Protein AF-A0A5Q4VHI5-F1 (afdb_monomer)

Organism: NCBI:txid2586642

Solvent-accessible surface area (backbone atoms only — not comparable to full-atom values): 6749 Å² total; per-residue (Å²): 136,86,83,85,81,90,78,85,71,93,52,103,74,58,74,59,66,47,79,57,99,87,45,80,34,61,52,48,78,48,34,32,39,26,44,54,83,40,53,61,56,53,39,48,59,43,53,71,41,84,77,37,33,50,70,44,75,79,32,72,90,78,13,32,34,37,37,40,26,29,59,94,27,57,69,61,53,51,51,54,59,60,71,55,43,81,82,30,54,70,40,80,51,55,72,69,60,45,46,74,72,70,48,86,84,69,84,60,88,128

Structure (mmCIF, N/CA/C/O backbone):
data_AF-A0A5Q4VHI5-F1
#
_entry.id   AF-A0A5Q4VHI5-F1
#
loop_
_atom_site.group_PDB
_atom_site.id
_atom_site.type_symbol
_atom_site.label_atom_id
_atom_site.label_alt_id
_atom_site.label_comp_id
_atom_site.label_asym_id
_atom_site.label_entity_id
_atom_site.label_seq_id
_atom_site.pdbx_PDB_ins_code
_atom_site.Cartn_x
_atom_site.Cartn_y
_atom_site.Cartn_z
_atom_site.occupancy
_atom_site.B_iso_or_equiv
_atom_site.auth_seq_id
_atom_site.auth_comp_id
_atom_site.auth_asym_id
_atom_site.auth_atom_id
_atom_site.pdbx_PDB_model_num
ATOM 1 N N . MET A 1 1 ? -29.633 -1.175 13.007 1.00 30.28 1 MET A N 1
ATOM 2 C CA . MET A 1 1 ? -29.311 -0.242 11.907 1.00 30.28 1 MET A CA 1
ATOM 3 C C . MET A 1 1 ? -28.371 0.810 12.470 1.00 30.28 1 MET A C 1
ATOM 5 O O . MET A 1 1 ? -28.841 1.767 13.068 1.00 30.28 1 MET A O 1
ATOM 9 N N . SER A 1 2 ? -27.058 0.579 12.415 1.00 29.91 2 SER A N 1
ATOM 10 C CA . SER A 1 2 ? -26.079 1.594 12.813 1.00 29.91 2 SER A CA 1
ATOM 11 C C . SER A 1 2 ? -25.944 2.601 11.676 1.00 29.91 2 SER A C 1
ATOM 13 O O . SER A 1 2 ? -25.658 2.255 10.532 1.00 29.91 2 SER A O 1
ATOM 15 N N . PHE A 1 3 ? -26.263 3.846 12.001 1.00 33.44 3 PHE A N 1
ATOM 16 C CA . PHE A 1 3 ? -26.187 4.995 11.118 1.00 33.44 3 PHE A CA 1
ATOM 17 C C . PHE A 1 3 ? -24.738 5.495 11.113 1.00 33.44 3 PHE A C 1
ATOM 19 O O . PHE A 1 3 ? -24.200 5.830 12.166 1.00 33.44 3 PHE A O 1
ATOM 26 N N . TRP A 1 4 ? -24.096 5.500 9.946 1.00 37.84 4 TRP A N 1
ATOM 27 C CA . TRP A 1 4 ? -22.737 6.011 9.769 1.00 37.84 4 TRP A CA 1
ATOM 28 C C . TRP A 1 4 ? -22.816 7.478 9.353 1.00 37.84 4 TRP A C 1
ATOM 30 O O . TRP A 1 4 ? -23.370 7.787 8.299 1.00 37.84 4 TRP A O 1
ATOM 40 N N . GLN A 1 5 ? -22.276 8.385 10.168 1.00 34.12 5 GLN A N 1
ATOM 41 C CA . GLN A 1 5 ? -22.247 9.811 9.852 1.00 34.12 5 GLN A CA 1
ATOM 42 C C . GLN A 1 5 ? -20.797 10.303 9.786 1.00 34.12 5 GLN A C 1
ATOM 44 O O . GLN A 1 5 ? -20.075 10.304 10.780 1.00 34.12 5 GLN A O 1
ATOM 49 N N . ILE A 1 6 ? -20.367 10.678 8.579 1.00 42.88 6 ILE A N 1
ATOM 50 C CA . ILE A 1 6 ? -19.021 11.177 8.279 1.00 42.88 6 ILE A CA 1
ATOM 51 C C . ILE A 1 6 ? -19.006 12.687 8.540 1.00 42.88 6 ILE A C 1
ATOM 53 O O . ILE A 1 6 ? -19.744 13.431 7.895 1.00 42.88 6 ILE A O 1
ATOM 57 N N . TYR A 1 7 ? -18.148 13.156 9.448 1.00 45.28 7 TYR A N 1
ATOM 58 C CA . TYR A 1 7 ? -17.934 14.586 9.681 1.00 45.28 7 TYR A CA 1
ATOM 59 C C . TYR A 1 7 ? -16.494 14.973 9.335 1.00 45.28 7 TYR A C 1
ATOM 61 O O . TYR A 1 7 ? -15.548 14.597 10.023 1.00 45.28 7 TYR A O 1
ATOM 69 N N . GLY A 1 8 ? -16.316 15.748 8.263 1.00 38.19 8 GLY A N 1
ATOM 70 C CA . GLY A 1 8 ? -15.019 16.308 7.887 1.00 38.19 8 GLY A CA 1
ATOM 71 C C . GLY A 1 8 ? -14.772 17.639 8.592 1.00 38.19 8 GLY A C 1
ATOM 72 O O . GLY A 1 8 ? -15.304 18.659 8.160 1.00 38.19 8 GLY A O 1
ATOM 73 N N . THR A 1 9 ? -13.951 17.662 9.644 1.00 39.56 9 THR A N 1
ATOM 74 C CA . THR A 1 9 ? -13.580 18.922 10.313 1.00 39.56 9 THR A CA 1
ATOM 75 C C . THR A 1 9 ? -12.460 19.618 9.531 1.00 39.56 9 THR A C 1
ATOM 77 O O . THR A 1 9 ? -11.489 18.999 9.092 1.00 39.56 9 THR A O 1
ATOM 80 N N . GLY A 1 10 ? -12.638 20.909 9.254 1.00 44.16 10 GLY A N 1
ATOM 81 C CA . GLY A 1 10 ? -11.702 21.710 8.476 1.00 44.16 10 GLY A CA 1
ATOM 82 C C . GLY A 1 10 ? -10.435 22.033 9.261 1.00 44.16 10 GLY A C 1
ATOM 83 O O . GLY A 1 10 ? -10.425 22.947 10.073 1.00 44.16 10 GLY A O 1
ATOM 84 N N . SER A 1 11 ? -9.345 21.332 8.968 1.00 36.22 11 SER A N 1
ATOM 85 C CA . SER A 1 11 ? -7.982 21.812 9.199 1.00 36.22 11 SER A CA 1
ATOM 86 C C . SER A 1 11 ? -7.061 21.191 8.148 1.00 36.22 11 SER A C 1
ATOM 88 O O . SER A 1 11 ? -7.371 20.132 7.603 1.00 36.22 11 SER A O 1
ATOM 90 N N . LYS A 1 12 ? -5.974 21.878 7.789 1.00 37.66 12 LYS A N 1
ATOM 91 C CA . LYS A 1 12 ? -5.184 21.685 6.551 1.00 37.66 12 LYS A CA 1
ATOM 92 C C . LYS A 1 12 ? -4.473 20.321 6.394 1.00 37.66 12 LYS A C 1
ATOM 94 O O . LYS A 1 12 ? -3.800 20.104 5.395 1.00 37.66 12 LYS A O 1
ATOM 99 N N . HIS A 1 13 ? -4.692 19.390 7.318 1.00 37.91 13 HIS A N 1
ATOM 100 C CA . HIS A 1 13 ? -4.279 17.988 7.269 1.00 37.91 13 HIS A CA 1
ATOM 101 C C . HIS A 1 13 ? -5.476 17.136 7.709 1.00 37.91 13 HIS A C 1
ATOM 103 O O . HIS A 1 13 ? -5.674 16.907 8.901 1.00 37.91 13 HIS A O 1
ATOM 109 N N . ARG A 1 14 ? -6.362 16.762 6.780 1.00 41.72 14 ARG A N 1
ATOM 110 C CA . ARG A 1 14 ? -7.634 16.123 7.144 1.00 41.72 14 ARG A CA 1
ATOM 111 C C . ARG A 1 14 ? -7.482 14.600 7.157 1.00 41.72 14 ARG A C 1
ATOM 113 O O . ARG A 1 14 ? -7.491 13.955 6.116 1.00 41.72 14 ARG A O 1
ATOM 120 N N . PHE A 1 15 ? -7.291 14.061 8.357 1.00 47.56 15 PHE A N 1
ATOM 121 C CA . PHE A 1 15 ? -7.321 12.633 8.673 1.00 47.56 15 PHE A CA 1
ATOM 122 C C . PHE A 1 15 ? -8.728 12.057 8.453 1.00 47.56 15 PHE A C 1
ATOM 124 O O . PHE A 1 15 ? -9.721 12.740 8.714 1.00 47.56 15 PHE A O 1
ATOM 131 N N . PHE A 1 16 ? -8.822 10.793 8.031 1.00 47.66 16 PHE A N 1
ATOM 132 C CA . PHE A 1 16 ? -10.084 10.052 8.081 1.00 47.66 16 PHE A CA 1
ATOM 133 C C . PHE A 1 16 ? -10.259 9.536 9.516 1.00 47.66 16 PHE A C 1
ATOM 135 O O . PHE A 1 16 ? -9.545 8.630 9.945 1.00 47.66 16 PHE A O 1
ATOM 142 N N . LYS A 1 17 ? -11.140 10.193 10.280 1.00 47.91 17 LYS A N 1
ATOM 143 C CA . LYS A 1 17 ? -11.469 9.835 11.666 1.00 47.91 17 LYS A CA 1
ATOM 144 C C . LYS A 1 17 ? -12.798 9.096 11.689 1.00 47.91 17 LYS A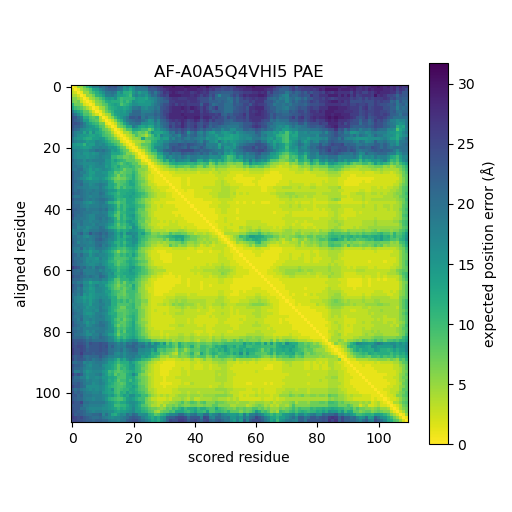 C 1
ATOM 146 O O . LYS A 1 17 ? -13.827 9.682 11.353 1.00 47.91 17 LYS A O 1
ATOM 151 N N . VAL A 1 18 ? -12.770 7.826 12.079 1.00 51.91 18 VAL A N 1
ATOM 152 C CA . VAL A 1 18 ? -13.981 7.034 12.329 1.00 51.91 18 VAL A CA 1
ATOM 153 C C . VAL A 1 18 ? -14.283 7.109 13.825 1.00 51.91 18 VAL A C 1
ATOM 155 O O . VAL A 1 18 ? -13.388 6.920 14.640 1.00 51.91 18 VAL A O 1
ATOM 158 N N . PHE A 1 19 ? -15.524 7.424 14.198 1.00 42.06 19 PHE A N 1
ATOM 159 C CA . PHE A 1 19 ? -15.959 7.427 15.597 1.00 42.06 19 PHE A CA 1
ATOM 160 C C . PHE A 1 19 ? -16.749 6.152 15.891 1.00 42.06 19 PHE A C 1
ATOM 162 O O . PHE A 1 19 ? -17.825 5.955 15.328 1.00 42.06 19 PHE A O 1
ATOM 169 N N . ILE A 1 20 ? -16.246 5.313 16.798 1.00 51.03 20 ILE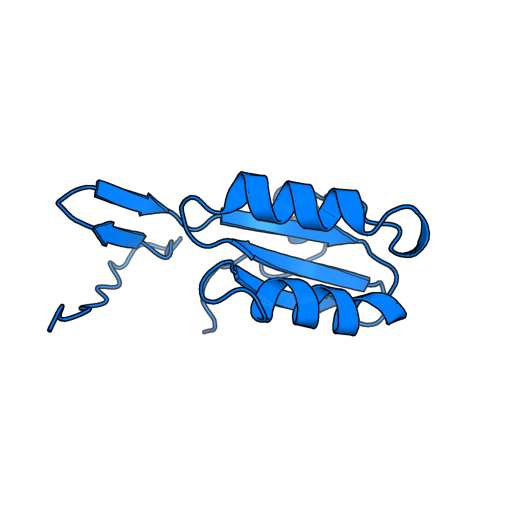 A N 1
ATOM 170 C CA . ILE A 1 20 ? -16.985 4.168 17.348 1.00 51.03 20 ILE A CA 1
ATOM 171 C C . ILE A 1 20 ? -16.995 4.321 18.869 1.00 51.03 20 ILE A C 1
ATOM 173 O O . ILE A 1 20 ? -15.944 4.434 19.485 1.00 51.03 20 ILE A O 1
ATOM 177 N N . GLN A 1 21 ? -18.186 4.381 19.475 1.00 45.22 21 GLN A N 1
ATOM 178 C CA . GLN A 1 21 ? -18.377 4.401 20.939 1.00 45.22 21 GLN A CA 1
ATOM 179 C C . GLN A 1 21 ? -17.570 5.470 21.719 1.00 45.22 21 GLN A C 1
ATOM 181 O O . GLN A 1 21 ? -17.332 5.313 22.910 1.00 45.22 21 GLN A O 1
ATOM 186 N N . GLY A 1 22 ? -17.201 6.585 21.079 1.00 53.41 22 GLY A N 1
ATOM 187 C CA . GLY A 1 22 ? -16.455 7.684 21.710 1.00 53.41 22 GLY A CA 1
ATOM 188 C C . GLY A 1 22 ? -14.945 7.674 21.456 1.00 53.41 22 GLY A C 1
ATOM 189 O O . GLY A 1 22 ? -14.279 8.631 21.842 1.00 53.41 22 GLY A O 1
ATOM 190 N N . GLU A 1 23 ? -14.414 6.668 20.754 1.00 48.06 23 GLU A N 1
ATOM 191 C CA . GLU A 1 23 ? -13.006 6.624 20.353 1.00 48.06 23 GLU A CA 1
ATOM 192 C C . GLU A 1 23 ? -12.806 7.153 18.931 1.00 48.06 23 GLU A C 1
ATOM 194 O O . GLU A 1 23 ? -13.566 6.846 18.008 1.00 48.06 23 GLU A O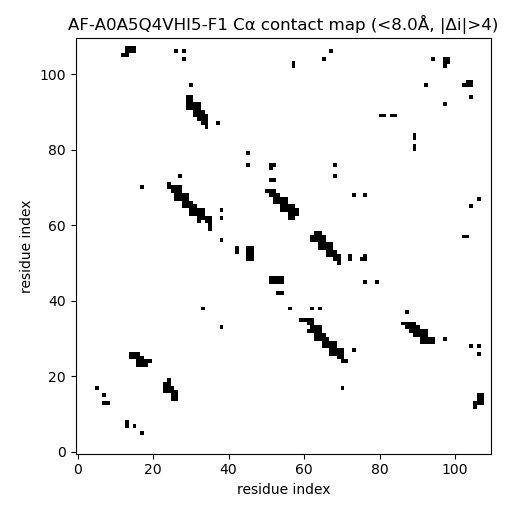 1
ATOM 199 N N . VAL A 1 24 ? -11.773 7.984 18.772 1.00 55.81 24 VAL A N 1
ATOM 200 C CA . VAL A 1 24 ? -11.307 8.480 17.478 1.00 55.81 24 VAL A CA 1
ATOM 201 C C . VAL A 1 24 ? -10.355 7.450 16.899 1.00 55.81 24 VAL A C 1
ATOM 203 O O . VAL A 1 24 ? -9.245 7.277 17.391 1.00 55.81 24 VAL A O 1
ATOM 206 N N . LEU A 1 25 ? -10.782 6.806 15.826 1.00 62.84 25 LEU A N 1
ATOM 207 C CA . LEU A 1 25 ? -9.986 5.837 15.103 1.00 62.84 25 LEU A CA 1
ATOM 208 C C . LEU A 1 25 ? -9.327 6.519 13.897 1.00 62.84 25 LEU A C 1
ATOM 210 O O . LEU A 1 25 ? -10.019 7.038 13.014 1.00 62.84 25 LEU A O 1
ATOM 214 N N . GLU A 1 26 ? -7.994 6.573 13.888 1.00 67.75 26 GLU A N 1
ATOM 215 C CA . GLU A 1 26 ? -7.202 7.244 12.851 1.00 67.75 26 GLU A CA 1
ATOM 216 C C . GLU A 1 26 ? -6.766 6.255 11.761 1.00 67.75 26 GLU A C 1
ATOM 218 O O . GLU A 1 26 ? -6.315 5.149 12.040 1.00 67.75 26 GLU A O 1
ATOM 223 N N . THR A 1 27 ? -6.949 6.649 10.499 1.00 79.44 27 THR A N 1
ATOM 224 C CA . THR A 1 27 ? -6.454 5.904 9.331 1.00 79.44 27 THR A CA 1
ATOM 225 C C . THR A 1 27 ? -4.967 6.172 9.142 1.00 79.44 27 THR A C 1
ATOM 227 O O . THR A 1 27 ? -4.546 7.333 9.118 1.00 79.44 27 THR A O 1
ATOM 230 N N . GLU A 1 28 ? -4.193 5.116 8.920 1.00 86.19 28 GLU A N 1
ATOM 231 C CA . GLU A 1 28 ? -2.764 5.214 8.629 1.00 86.19 28 GLU A CA 1
ATOM 232 C C . GLU A 1 28 ? -2.488 5.122 7.123 1.00 86.19 28 GLU A C 1
ATOM 234 O O . GLU A 1 28 ? -3.278 4.564 6.360 1.00 86.19 28 GLU A O 1
ATOM 239 N N . ALA A 1 29 ? -1.373 5.705 6.674 1.00 90.38 29 ALA A N 1
ATOM 240 C CA . ALA A 1 29 ? -0.903 5.554 5.298 1.00 90.38 29 ALA A CA 1
ATOM 241 C C . ALA A 1 29 ? 0.462 4.879 5.301 1.00 90.38 29 ALA A C 1
ATOM 243 O O . ALA A 1 29 ? 1.420 5.448 5.827 1.00 90.38 29 ALA A O 1
ATOM 244 N N . LEU A 1 30 ? 0.543 3.719 4.660 1.00 92.06 30 LEU A N 1
ATOM 245 C CA . LEU A 1 30 ? 1.798 3.034 4.389 1.00 92.06 30 LEU A CA 1
ATOM 246 C C . LEU A 1 30 ? 2.207 3.256 2.937 1.00 92.06 30 LEU A C 1
ATOM 248 O O . LEU A 1 30 ? 1.354 3.392 2.057 1.00 92.06 30 LEU A O 1
ATOM 252 N N . PHE A 1 31 ? 3.511 3.282 2.682 1.00 94.25 31 PHE A N 1
ATOM 253 C CA . PHE A 1 31 ? 4.070 3.487 1.351 1.00 94.25 31 PHE A CA 1
ATOM 254 C C . PHE A 1 31 ? 5.053 2.376 1.034 1.00 94.25 31 PHE A C 1
ATOM 256 O O . PHE A 1 31 ? 5.896 2.045 1.867 1.00 94.25 31 PHE A O 1
ATOM 263 N N . PHE A 1 32 ? 4.964 1.835 -0.177 1.00 93.94 32 PHE A N 1
ATOM 264 C CA . PHE A 1 32 ? 5.830 0.750 -0.612 1.00 93.94 32 PHE A CA 1
ATOM 265 C C . PHE A 1 32 ? 6.307 0.966 -2.043 1.00 93.94 32 PHE A C 1
ATOM 267 O O . PHE A 1 32 ? 5.516 1.325 -2.921 1.00 93.94 32 PHE A O 1
ATOM 274 N N . TRP A 1 33 ? 7.584 0.677 -2.283 1.00 94.56 33 TRP A N 1
ATOM 275 C CA . TRP A 1 33 ? 8.021 0.220 -3.597 1.00 94.56 33 TRP A CA 1
ATOM 276 C C . TRP A 1 33 ? 7.669 -1.252 -3.754 1.00 94.56 33 TRP A C 1
ATOM 278 O O . TRP A 1 33 ? 7.814 -2.024 -2.809 1.00 94.56 33 TRP A O 1
ATOM 288 N N . MET A 1 34 ? 7.240 -1.639 -4.949 1.00 92.81 34 MET A N 1
ATOM 289 C CA . MET A 1 34 ? 7.035 -3.034 -5.314 1.00 92.81 34 MET A CA 1
ATOM 290 C C . MET A 1 34 ? 7.214 -3.253 -6.808 1.00 92.81 34 MET A C 1
ATOM 292 O O . MET A 1 34 ? 7.194 -2.312 -7.605 1.00 92.81 34 MET A O 1
ATOM 296 N N . ASN A 1 35 ? 7.333 -4.513 -7.211 1.00 92.75 35 ASN A N 1
ATOM 297 C CA . ASN A 1 35 ? 7.263 -4.848 -8.623 1.00 92.75 35 ASN A CA 1
ATOM 298 C C . ASN A 1 35 ? 5.887 -4.450 -9.192 1.00 92.75 35 ASN A C 1
ATOM 300 O O . ASN A 1 35 ? 4.836 -4.832 -8.676 1.00 92.75 35 ASN A O 1
ATOM 304 N N . ARG A 1 36 ? 5.880 -3.687 -10.291 1.00 91.75 36 ARG A N 1
ATOM 305 C CA . ARG A 1 36 ? 4.652 -3.180 -10.920 1.00 91.75 36 ARG A CA 1
ATOM 306 C C . ARG A 1 36 ? 3.676 -4.277 -11.364 1.00 91.75 36 ARG A C 1
ATOM 308 O O . ARG A 1 36 ? 2.481 -3.995 -11.461 1.00 91.75 36 ARG A O 1
ATOM 315 N N . SER A 1 37 ? 4.159 -5.496 -11.646 1.00 91.38 37 SER A N 1
ATOM 316 C CA . SER A 1 37 ? 3.295 -6.648 -11.958 1.00 91.38 37 SER A CA 1
ATOM 317 C C . SER A 1 37 ? 2.441 -7.068 -10.763 1.00 91.38 37 SER A C 1
ATOM 319 O O . SER A 1 37 ? 1.304 -7.496 -10.947 1.00 91.38 37 SER A O 1
ATOM 321 N N . GLU A 1 38 ? 2.947 -6.853 -9.550 1.00 91.75 38 GLU A N 1
ATOM 322 C CA . GLU A 1 38 ? 2.328 -7.302 -8.304 1.00 91.75 38 GLU A CA 1
ATOM 323 C C . GLU A 1 38 ? 1.314 -6.302 -7.749 1.00 91.75 38 GLU A C 1
ATOM 325 O O . GLU A 1 38 ? 0.473 -6.680 -6.943 1.00 91.75 38 GLU A O 1
ATOM 330 N N . ILE A 1 39 ? 1.304 -5.049 -8.223 1.00 92.62 39 ILE A N 1
ATOM 331 C CA . ILE A 1 39 ? 0.360 -4.010 -7.761 1.00 92.62 39 ILE A CA 1
ATOM 332 C C . ILE A 1 39 ? -1.093 -4.486 -7.852 1.00 92.62 39 ILE A C 1
ATOM 334 O O . ILE A 1 39 ? -1.899 -4.214 -6.963 1.00 92.62 39 ILE A O 1
ATOM 338 N N . GLY A 1 40 ? -1.449 -5.166 -8.947 1.00 91.25 40 GLY A N 1
ATOM 339 C CA . GLY A 1 40 ? -2.805 -5.676 -9.148 1.00 91.25 40 GLY A CA 1
ATOM 340 C C . GLY A 1 40 ? -3.170 -6.758 -8.136 1.00 91.25 40 GLY A C 1
ATOM 341 O O . GLY A 1 40 ? -4.244 -6.693 -7.543 1.00 91.25 40 GLY A O 1
ATOM 342 N N . PHE A 1 41 ? -2.260 -7.709 -7.917 1.00 90.06 41 PHE A N 1
ATOM 343 C CA . PHE A 1 41 ? -2.442 -8.798 -6.964 1.00 90.06 41 PHE A CA 1
ATOM 344 C C . PHE A 1 41 ? -2.465 -8.292 -5.517 1.00 90.06 41 PHE A C 1
ATOM 346 O O . PHE A 1 41 ? -3.365 -8.643 -4.763 1.00 90.06 41 PHE A O 1
ATOM 353 N N . PHE A 1 42 ? -1.556 -7.387 -5.154 1.00 90.56 42 PHE A N 1
ATOM 354 C CA . PHE A 1 42 ? -1.511 -6.766 -3.833 1.00 90.56 42 PHE A CA 1
ATOM 355 C C . PHE A 1 42 ? -2.776 -5.973 -3.511 1.00 90.56 42 PHE A C 1
ATOM 357 O O . PHE A 1 42 ? -3.356 -6.138 -2.440 1.00 90.56 42 PHE A O 1
ATOM 364 N N . ARG A 1 43 ? -3.244 -5.148 -4.459 1.00 91.88 43 ARG A N 1
ATOM 365 C CA . ARG A 1 43 ? -4.518 -4.436 -4.318 1.00 91.88 43 ARG A CA 1
ATOM 366 C C . ARG A 1 43 ? -5.672 -5.414 -4.134 1.00 91.88 43 ARG A C 1
ATOM 368 O O . ARG A 1 43 ? -6.473 -5.219 -3.232 1.00 91.88 43 ARG A O 1
ATOM 375 N N . PHE A 1 44 ? -5.733 -6.459 -4.961 1.00 89.88 44 PHE A N 1
ATOM 376 C CA . PHE A 1 44 ? -6.769 -7.481 -4.855 1.00 89.88 44 PHE A CA 1
ATOM 377 C C . PHE A 1 44 ? -6.766 -8.156 -3.480 1.00 89.88 44 PHE A C 1
ATOM 379 O O . PHE A 1 44 ? -7.824 -8.270 -2.878 1.00 89.88 44 PHE A O 1
ATOM 386 N N . LEU A 1 45 ? -5.598 -8.551 -2.965 1.00 88.38 45 LEU A N 1
ATOM 387 C CA . LEU A 1 45 ? -5.486 -9.156 -1.640 1.00 88.38 45 LEU A CA 1
ATOM 388 C C . LEU A 1 45 ? -5.998 -8.217 -0.551 1.00 88.38 45 LEU A C 1
ATOM 390 O O . LEU A 1 45 ? -6.856 -8.620 0.220 1.00 88.38 45 LEU A O 1
ATOM 394 N N . LEU A 1 46 ? -5.514 -6.974 -0.502 1.00 88.00 46 LEU A N 1
ATOM 395 C CA . LEU A 1 46 ? -5.897 -6.030 0.550 1.00 88.00 46 LEU A CA 1
ATOM 396 C C . LEU A 1 46 ? -7.373 -5.618 0.479 1.00 88.00 46 LEU A C 1
ATOM 398 O O . LEU A 1 46 ? -8.021 -5.514 1.515 1.00 88.00 46 LEU A O 1
ATOM 402 N N . GLU A 1 47 ? -7.913 -5.408 -0.723 1.00 85.69 47 GLU A N 1
ATOM 403 C CA . GLU A 1 47 ? -9.304 -4.975 -0.917 1.00 85.69 47 GLU A CA 1
ATOM 404 C C . GLU A 1 47 ? -10.310 -6.134 -0.835 1.00 85.69 47 GLU A C 1
ATOM 406 O O . GLU A 1 47 ? -11.494 -5.893 -0.613 1.00 85.69 47 GLU A O 1
ATOM 411 N N . ALA A 1 48 ? -9.865 -7.391 -0.970 1.00 84.50 48 ALA A N 1
ATOM 412 C CA . ALA A 1 48 ? -10.713 -8.565 -0.752 1.00 84.50 48 ALA A CA 1
ATOM 413 C C . ALA A 1 48 ? -11.081 -8.763 0.728 1.00 84.50 48 ALA A C 1
ATOM 415 O O . ALA A 1 48 ? -12.107 -9.378 1.027 1.00 84.50 48 ALA A O 1
ATOM 416 N N . TYR A 1 49 ? -10.275 -8.238 1.655 1.00 80.38 49 TYR A N 1
ATOM 417 C CA . TYR A 1 49 ? -10.650 -8.163 3.061 1.00 80.38 49 TYR A CA 1
ATOM 418 C C . TYR A 1 49 ? -11.460 -6.888 3.295 1.00 80.38 49 TYR A C 1
ATOM 420 O O . TYR A 1 49 ? -10.911 -5.787 3.385 1.00 80.38 49 TYR A O 1
ATOM 428 N N . GLU A 1 50 ? -12.779 -7.064 3.398 1.00 73.69 50 GLU A N 1
ATOM 429 C CA . GLU A 1 50 ? -13.744 -6.009 3.719 1.00 73.69 50 GLU A CA 1
ATOM 430 C C . GLU A 1 50 ? -13.223 -5.108 4.846 1.00 73.69 50 GLU A C 1
ATOM 432 O O . GLU A 1 50 ? -13.033 -5.538 5.985 1.00 73.69 50 GLU A O 1
ATOM 437 N N . GLY A 1 51 ? -12.981 -3.843 4.505 1.00 74.06 51 GLY A N 1
ATOM 438 C CA . GLY A 1 51 ? -12.591 -2.822 5.465 1.00 74.06 51 GLY A CA 1
ATOM 439 C C . GLY A 1 51 ? -11.143 -2.873 5.955 1.00 74.06 51 GLY A C 1
ATOM 440 O O . GLY A 1 51 ? -10.870 -2.171 6.917 1.00 74.06 51 GLY A O 1
ATOM 441 N N . MET A 1 52 ? -10.213 -3.623 5.342 1.00 83.50 52 MET A N 1
ATOM 442 C CA . MET A 1 52 ? -8.795 -3.603 5.761 1.00 83.50 52 MET A CA 1
ATOM 443 C C . MET A 1 52 ? -8.057 -2.344 5.281 1.00 83.50 52 MET A C 1
ATOM 445 O O . MET A 1 52 ? -7.268 -1.739 6.011 1.00 83.50 52 MET A O 1
ATOM 449 N N . GLY A 1 53 ? -8.311 -1.923 4.046 1.00 85.12 53 GLY A N 1
ATOM 450 C CA . GLY A 1 53 ? -7.667 -0.753 3.473 1.00 85.12 53 GLY A CA 1
ATOM 451 C C . GLY A 1 53 ? -7.917 -0.600 1.980 1.00 85.12 53 GLY A C 1
ATOM 452 O O . GLY A 1 53 ? -8.568 -1.429 1.356 1.00 85.12 53 GLY A O 1
ATOM 453 N N . ALA A 1 54 ? -7.395 0.482 1.408 1.00 88.50 54 ALA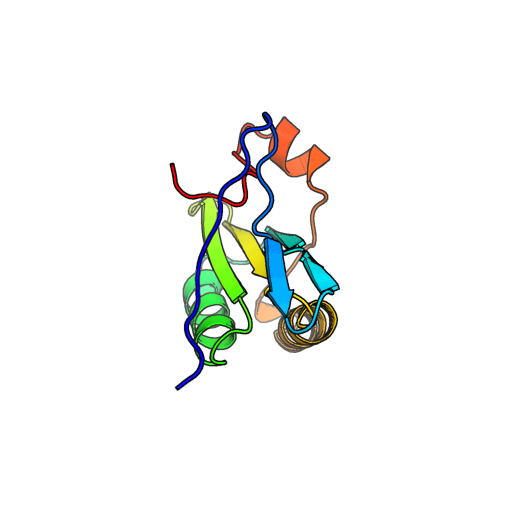 A N 1
ATOM 454 C CA . ALA A 1 54 ? -7.478 0.760 -0.024 1.00 88.50 54 ALA A CA 1
ATOM 455 C C . ALA A 1 54 ? -6.097 1.089 -0.588 1.00 88.50 54 ALA A C 1
ATOM 457 O O . ALA A 1 54 ? -5.342 1.856 0.022 1.00 88.50 54 ALA A O 1
ATOM 458 N N . VAL A 1 55 ? -5.784 0.574 -1.778 1.00 91.62 55 VAL A N 1
ATOM 459 C CA . VAL A 1 55 ? -4.480 0.793 -2.417 1.00 91.62 55 VAL A CA 1
ATOM 460 C C . VAL A 1 55 ? -4.594 1.860 -3.499 1.00 91.62 55 VAL A C 1
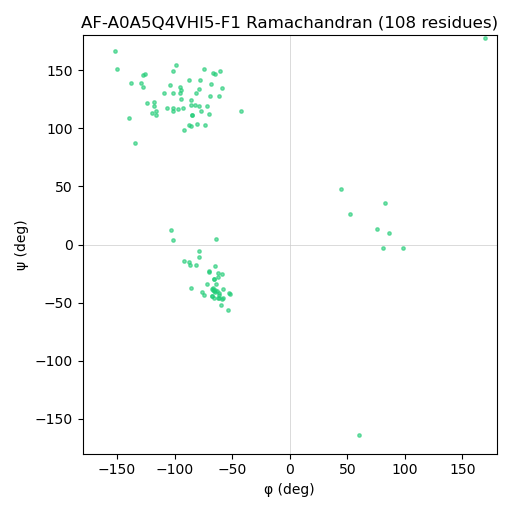ATOM 462 O O . VAL A 1 55 ? -5.454 1.817 -4.371 1.00 91.62 55 VAL A O 1
ATOM 465 N N . THR A 1 56 ? -3.699 2.843 -3.472 1.00 91.94 56 THR A N 1
ATOM 466 C CA . THR A 1 56 ? -3.550 3.856 -4.523 1.00 91.94 56 THR A CA 1
ATOM 467 C C . THR A 1 56 ? -2.171 3.743 -5.137 1.00 91.94 56 THR A C 1
ATOM 469 O O . THR A 1 56 ? -1.163 3.862 -4.448 1.00 91.94 56 THR A O 1
ATOM 472 N N . THR A 1 57 ? -2.111 3.529 -6.445 1.00 94.31 57 THR A N 1
ATOM 473 C CA . THR A 1 57 ? -0.848 3.573 -7.182 1.00 94.31 57 THR A CA 1
ATOM 474 C C . THR A 1 57 ? -0.444 5.030 -7.385 1.00 94.31 57 THR A C 1
ATOM 476 O O . THR A 1 57 ? -1.152 5.762 -8.073 1.00 94.31 57 THR A O 1
ATOM 479 N N . LEU A 1 58 ? 0.668 5.449 -6.777 1.00 93.75 58 LEU A N 1
ATOM 480 C CA . LEU A 1 58 ? 1.214 6.803 -6.925 1.00 93.75 58 LEU A CA 1
ATOM 481 C C . LEU A 1 58 ? 2.111 6.907 -8.167 1.00 93.75 58 LEU A C 1
ATOM 483 O O . LEU A 1 58 ? 2.063 7.907 -8.875 1.00 93.75 58 LEU A O 1
ATOM 487 N N . ASP A 1 59 ? 2.881 5.853 -8.459 1.00 94.19 59 ASP A N 1
ATOM 488 C CA . ASP A 1 59 ? 3.739 5.748 -9.643 1.00 94.19 59 ASP A CA 1
ATOM 489 C C . ASP A 1 59 ? 3.654 4.331 -10.215 1.00 94.19 59 ASP A C 1
ATOM 491 O O . ASP A 1 59 ? 4.162 3.370 -9.635 1.00 94.19 59 ASP A O 1
ATOM 495 N N . ARG A 1 60 ? 2.998 4.191 -11.368 1.00 91.62 60 ARG A N 1
ATOM 496 C CA . ARG A 1 60 ? 2.831 2.893 -12.031 1.00 91.62 60 ARG A CA 1
ATOM 497 C C . ARG A 1 60 ? 4.131 2.371 -12.645 1.00 91.62 60 ARG A C 1
ATOM 499 O O . ARG A 1 60 ? 4.326 1.158 -12.680 1.00 91.62 60 ARG A O 1
ATOM 506 N N . GLU A 1 61 ? 4.986 3.257 -13.146 1.00 91.50 61 GLU A N 1
ATOM 507 C CA . GLU A 1 61 ? 6.203 2.868 -13.864 1.00 91.50 61 GLU A CA 1
ATOM 508 C C . GLU A 1 61 ? 7.262 2.350 -12.900 1.00 91.50 61 GLU A C 1
ATOM 510 O O . GLU A 1 61 ? 7.892 1.322 -13.159 1.00 91.50 61 GLU A O 1
ATOM 515 N N . ARG A 1 62 ? 7.418 3.043 -11.770 1.00 91.75 62 ARG A N 1
ATOM 516 C CA . ARG A 1 62 ? 8.414 2.716 -10.744 1.00 91.75 62 ARG A CA 1
ATOM 517 C C . ARG A 1 62 ? 7.872 1.781 -9.663 1.00 91.75 62 ARG A C 1
ATOM 519 O O . ARG A 1 62 ? 8.655 1.210 -8.916 1.00 91.75 62 ARG A O 1
ATOM 526 N N . GLY A 1 63 ? 6.552 1.609 -9.597 1.00 94.00 63 GLY A N 1
ATOM 527 C CA . GLY A 1 63 ? 5.894 0.697 -8.666 1.00 94.00 63 GLY A CA 1
ATOM 528 C C . GLY A 1 63 ? 5.673 1.271 -7.267 1.00 94.00 63 GLY A C 1
ATOM 529 O O . GLY A 1 63 ? 5.781 0.540 -6.286 1.00 94.00 63 GLY A O 1
ATOM 530 N N . LEU A 1 64 ? 5.379 2.571 -7.163 1.00 95.44 64 LEU A N 1
ATOM 531 C CA . LEU A 1 64 ? 5.065 3.225 -5.891 1.00 95.44 64 LEU A CA 1
ATOM 532 C C . LEU A 1 64 ? 3.581 3.080 -5.574 1.00 95.44 64 LEU A C 1
ATOM 534 O O . LEU A 1 64 ? 2.724 3.528 -6.347 1.00 95.44 64 LEU A O 1
ATOM 538 N N . VAL A 1 65 ? 3.273 2.537 -4.402 1.00 94.50 65 VAL A N 1
ATOM 539 C CA . VAL A 1 65 ? 1.903 2.423 -3.902 1.00 94.50 65 VAL A CA 1
ATOM 540 C C . VAL A 1 65 ? 1.759 3.045 -2.518 1.00 94.50 65 VAL A C 1
ATOM 542 O O . VAL A 1 65 ? 2.668 2.995 -1.693 1.00 94.50 65 VAL A O 1
ATOM 545 N N . MET A 1 66 ? 0.586 3.618 -2.272 1.00 94.31 66 MET A N 1
ATOM 546 C CA . MET A 1 66 ? 0.109 4.035 -0.962 1.00 94.31 66 MET A CA 1
ATOM 547 C C . MET A 1 66 ? -1.018 3.100 -0.534 1.00 94.31 66 MET A C 1
ATOM 549 O O . MET A 1 66 ? -1.977 2.909 -1.283 1.00 94.31 66 MET A O 1
ATOM 553 N N . VAL A 1 67 ? -0.938 2.572 0.679 1.00 92.00 67 VAL A N 1
ATOM 554 C CA . VAL A 1 67 ? -2.010 1.806 1.313 1.00 92.00 67 VAL A CA 1
ATOM 555 C C . VAL A 1 67 ? -2.633 2.675 2.391 1.00 92.00 67 VAL A C 1
ATOM 557 O O . VAL A 1 67 ? -1.960 3.064 3.341 1.00 92.00 67 VAL A O 1
ATOM 560 N N . ARG A 1 68 ? -3.919 2.993 2.242 1.00 90.81 68 ARG A N 1
ATOM 561 C CA . ARG A 1 68 ? -4.718 3.592 3.314 1.00 90.81 68 ARG A CA 1
ATOM 562 C C . ARG A 1 68 ? -5.240 2.462 4.175 1.00 90.81 68 ARG A C 1
ATOM 564 O O . ARG A 1 68 ? -6.064 1.688 3.698 1.00 90.81 68 ARG A O 1
ATOM 571 N N . VAL A 1 69 ? -4.746 2.365 5.397 1.00 89.69 69 VAL A N 1
ATOM 572 C CA . VAL A 1 69 ? -5.071 1.278 6.312 1.00 89.69 69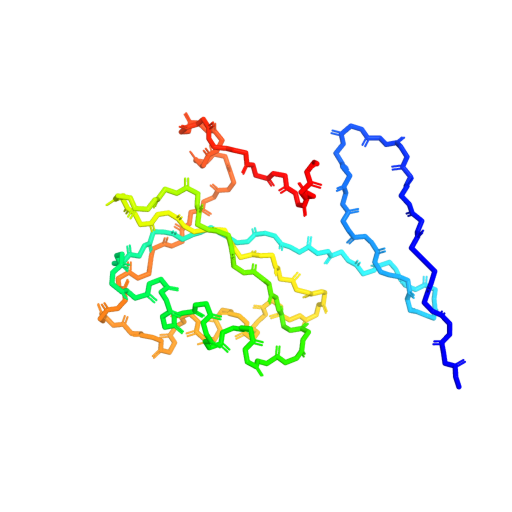 VAL A CA 1
ATOM 573 C C . VAL A 1 69 ? -6.219 1.707 7.200 1.00 89.69 69 VAL A C 1
ATOM 575 O O . VAL A 1 69 ? -6.153 2.754 7.851 1.00 89.69 69 VAL A O 1
ATOM 578 N N . ALA A 1 70 ? -7.280 0.907 7.215 1.00 86.75 70 ALA A N 1
ATOM 579 C CA . ALA A 1 70 ? -8.381 1.150 8.119 1.00 86.75 70 ALA A CA 1
ATOM 580 C C . ALA A 1 70 ? -7.897 1.085 9.576 1.00 86.75 70 ALA A C 1
ATOM 582 O O . ALA A 1 70 ? -6.955 0.349 9.894 1.00 86.75 70 ALA A O 1
ATOM 583 N N . PRO A 1 71 ? -8.521 1.847 10.481 1.00 84.38 71 PRO A N 1
ATOM 584 C CA . PRO A 1 71 ? -8.086 1.849 11.865 1.00 84.38 71 PRO A CA 1
ATOM 585 C C . PRO A 1 71 ? -8.152 0.455 12.499 1.00 84.38 71 PRO A C 1
ATOM 587 O O . PRO A 1 71 ? -9.145 -0.253 12.352 1.00 84.38 71 PRO A O 1
ATOM 590 N N . GLY A 1 72 ? -7.097 0.073 13.221 1.00 85.31 72 GLY A N 1
ATOM 591 C CA . GLY A 1 72 ? -6.977 -1.256 13.829 1.00 85.31 72 GLY A CA 1
ATOM 592 C C . GLY A 1 72 ? -6.501 -2.362 12.877 1.00 85.31 72 GLY A C 1
ATOM 593 O O . GLY A 1 72 ? -6.274 -3.479 13.331 1.00 85.31 72 GLY A O 1
ATOM 594 N N . CYS A 1 73 ? -6.291 -2.068 11.589 1.00 86.88 73 CYS A N 1
ATOM 595 C CA . CYS A 1 73 ? -5.838 -3.049 10.596 1.00 86.88 73 CYS A CA 1
ATOM 596 C C . CYS A 1 73 ? -4.340 -2.968 10.264 1.00 86.88 73 CYS A C 1
ATOM 598 O O . CYS A 1 73 ? -3.886 -3.710 9.398 1.00 86.88 73 CYS A O 1
ATOM 600 N N . LEU A 1 74 ? -3.565 -2.105 10.936 1.00 87.94 74 LEU A N 1
ATOM 601 C CA . LEU A 1 74 ? -2.144 -1.882 10.630 1.00 87.94 74 LEU A CA 1
ATOM 602 C C . LEU A 1 74 ? -1.331 -3.180 10.609 1.00 87.94 74 LEU A C 1
ATOM 604 O O . LEU A 1 74 ? -0.760 -3.521 9.577 1.00 87.94 74 LEU A O 1
ATOM 608 N N . ALA A 1 75 ? -1.356 -3.927 11.714 1.00 87.38 75 ALA A N 1
ATOM 609 C CA . ALA A 1 75 ? -0.609 -5.176 11.847 1.00 87.38 75 ALA A CA 1
ATOM 610 C C . ALA A 1 75 ? -0.998 -6.200 10.769 1.00 87.38 75 ALA A C 1
ATOM 612 O O . ALA A 1 75 ? -0.144 -6.866 10.198 1.00 87.38 75 ALA A O 1
ATOM 613 N N . LEU A 1 76 ? -2.286 -6.275 10.428 1.00 87.69 76 LEU A N 1
ATOM 614 C CA . LEU A 1 76 ? -2.775 -7.204 9.414 1.00 87.69 76 LEU A CA 1
ATOM 615 C C . LEU A 1 76 ? -2.272 -6.837 8.008 1.00 87.69 76 LEU A C 1
ATOM 617 O O . LEU A 1 76 ? -1.906 -7.716 7.231 1.00 87.69 76 LEU A O 1
ATOM 621 N N . VAL A 1 77 ? -2.203 -5.542 7.682 1.00 88.12 77 VAL A N 1
ATOM 622 C CA . VAL A 1 77 ? -1.614 -5.076 6.416 1.00 88.12 77 VAL A CA 1
ATOM 623 C C . VAL A 1 77 ? -0.114 -5.374 6.367 1.00 88.12 77 VAL A C 1
ATOM 625 O O . VAL A 1 77 ? 0.385 -5.793 5.322 1.00 88.12 77 VAL A O 1
ATOM 628 N N . GLU A 1 78 ? 0.602 -5.191 7.478 1.00 87.56 78 GLU A N 1
ATOM 629 C CA . GLU A 1 78 ? 2.026 -5.530 7.583 1.00 87.56 78 GLU A CA 1
ATOM 630 C C . GLU A 1 78 ? 2.269 -7.037 7.415 1.00 87.56 78 GLU A C 1
ATOM 632 O O . GLU A 1 78 ? 3.189 -7.430 6.699 1.00 87.56 78 GLU A O 1
ATOM 637 N N . GLU A 1 79 ? 1.412 -7.886 7.989 1.00 88.00 79 GLU A N 1
ATOM 638 C CA . GLU A 1 79 ? 1.457 -9.342 7.808 1.00 88.00 79 GLU A CA 1
ATOM 639 C C . GLU A 1 79 ? 1.227 -9.746 6.346 1.00 88.00 79 GLU A C 1
ATOM 641 O O . GLU A 1 79 ? 1.987 -10.549 5.801 1.00 88.00 79 GLU A O 1
ATOM 646 N N . VAL A 1 80 ? 0.225 -9.160 5.679 1.00 86.31 80 VAL A N 1
ATOM 647 C CA . VAL A 1 80 ? -0.029 -9.403 4.248 1.00 86.31 80 VAL A CA 1
ATOM 648 C C . VAL A 1 80 ? 1.167 -8.960 3.404 1.00 86.31 80 VAL A C 1
ATOM 650 O O . VAL A 1 80 ? 1.591 -9.693 2.509 1.00 86.31 80 VAL A O 1
ATOM 653 N N . ALA A 1 81 ? 1.740 -7.789 3.698 1.00 85.44 81 ALA A N 1
ATOM 654 C CA . ALA A 1 81 ? 2.926 -7.288 3.011 1.00 85.44 81 ALA A CA 1
ATOM 655 C C . ALA A 1 81 ? 4.136 -8.219 3.205 1.00 85.44 81 ALA A C 1
ATOM 657 O O . ALA A 1 81 ? 4.841 -8.518 2.243 1.00 85.44 81 ALA A O 1
ATOM 658 N N . ALA A 1 82 ? 4.352 -8.736 4.416 1.00 84.56 82 ALA A N 1
ATOM 659 C CA . ALA A 1 82 ? 5.423 -9.689 4.691 1.00 84.56 82 ALA A CA 1
ATOM 660 C C . ALA A 1 82 ? 5.208 -11.040 3.981 1.00 84.56 82 ALA A C 1
ATOM 662 O O . ALA A 1 82 ? 6.162 -11.636 3.479 1.00 84.56 82 ALA A O 1
ATOM 663 N N . ALA A 1 83 ? 3.961 -11.515 3.892 1.00 85.38 83 ALA A N 1
ATOM 664 C CA . ALA A 1 83 ? 3.617 -12.804 3.288 1.00 85.38 83 ALA A CA 1
ATOM 665 C C . ALA A 1 83 ? 3.793 -12.852 1.759 1.00 85.38 83 ALA A C 1
ATOM 667 O O . ALA A 1 83 ? 3.967 -13.934 1.198 1.00 85.38 83 ALA A O 1
ATOM 668 N N . LEU A 1 84 ? 3.776 -11.703 1.078 1.00 81.12 84 LEU A N 1
ATOM 669 C CA . LEU A 1 84 ? 4.022 -11.611 -0.368 1.00 81.12 84 LEU A CA 1
ATOM 670 C C . LEU A 1 84 ? 5.451 -12.008 -0.775 1.00 81.12 84 LEU A C 1
ATOM 672 O O . LEU A 1 84 ? 5.680 -12.350 -1.937 1.00 81.12 84 LEU A O 1
ATOM 676 N N . GLY A 1 85 ? 6.387 -12.021 0.178 1.00 72.81 85 GLY A N 1
ATOM 677 C CA . GLY A 1 85 ? 7.733 -12.559 0.001 1.00 72.81 85 GLY A CA 1
ATOM 678 C C . GLY A 1 85 ? 8.561 -11.874 -1.093 1.00 72.81 85 GLY A C 1
ATOM 679 O O . GLY A 1 85 ? 8.247 -10.783 -1.580 1.00 72.81 85 GLY A O 1
ATOM 680 N N . ASP A 1 86 ? 9.640 -12.546 -1.498 1.00 70.62 86 ASP A N 1
ATOM 681 C CA . ASP A 1 86 ? 10.669 -11.991 -2.389 1.00 70.62 86 ASP A CA 1
ATOM 682 C C . ASP A 1 86 ? 10.146 -11.618 -3.790 1.00 70.62 86 ASP A C 1
ATOM 684 O O . ASP A 1 86 ? 10.699 -10.733 -4.444 1.00 70.62 86 ASP A O 1
ATOM 688 N N . GLY A 1 87 ? 9.056 -12.243 -4.252 1.00 65.56 87 GLY A N 1
ATOM 689 C CA . GLY A 1 87 ? 8.461 -11.977 -5.568 1.00 65.56 87 GLY A CA 1
ATOM 690 C C . GLY A 1 87 ? 7.868 -10.570 -5.712 1.00 65.56 87 GLY A C 1
ATOM 691 O O . GLY A 1 87 ? 7.887 -10.002 -6.806 1.00 65.56 87 GLY A O 1
ATOM 692 N N . ALA A 1 88 ? 7.397 -9.978 -4.609 1.00 68.81 88 ALA A N 1
ATOM 693 C CA . ALA A 1 88 ? 6.815 -8.638 -4.608 1.00 68.81 88 ALA A CA 1
ATOM 694 C C . ALA A 1 88 ? 7.840 -7.513 -4.452 1.00 68.81 88 ALA A C 1
ATOM 696 O O . ALA A 1 88 ? 7.531 -6.369 -4.799 1.00 68.81 88 ALA A O 1
ATOM 697 N N . SER A 1 89 ? 9.056 -7.827 -3.982 1.00 81.31 89 SER A N 1
ATOM 698 C CA . SER A 1 89 ? 10.111 -6.849 -3.687 1.00 81.31 89 SER A CA 1
ATOM 699 C C . SER A 1 89 ? 9.562 -5.626 -2.936 1.00 81.31 89 SER A C 1
ATOM 701 O O . SER A 1 89 ? 9.804 -4.481 -3.324 1.00 81.31 89 SER A O 1
ATOM 703 N N . LEU A 1 90 ? 8.768 -5.884 -1.895 1.00 87.56 90 LEU A N 1
ATOM 704 C CA . LEU A 1 90 ? 8.128 -4.859 -1.078 1.00 87.56 90 LEU A CA 1
A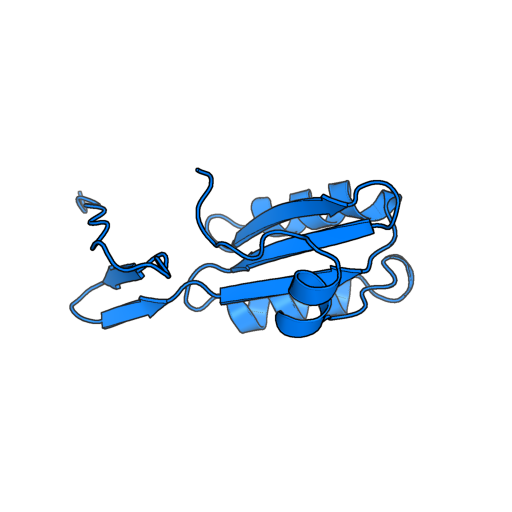TOM 705 C C . LEU A 1 90 ? 9.174 -4.134 -0.229 1.00 87.56 90 LEU A C 1
ATOM 707 O O . LEU A 1 90 ? 9.747 -4.715 0.689 1.00 87.56 90 LEU A O 1
ATOM 711 N N . VAL A 1 91 ? 9.406 -2.855 -0.522 1.00 91.12 91 VAL A N 1
ATOM 712 C CA . VAL A 1 91 ? 10.311 -2.002 0.259 1.00 91.12 91 VAL A CA 1
ATOM 713 C C . VAL A 1 91 ? 9.502 -0.869 0.887 1.00 91.12 91 VAL A C 1
ATOM 715 O O . VAL A 1 91 ? 8.967 -0.041 0.143 1.00 91.12 91 VAL A O 1
ATOM 718 N N . PRO A 1 92 ? 9.388 -0.813 2.227 1.0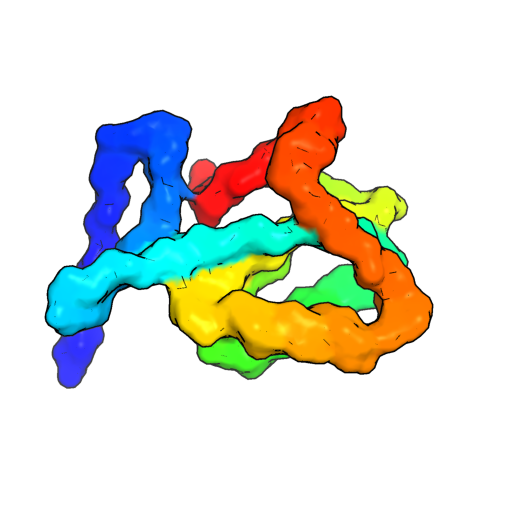0 92.00 92 PRO A N 1
ATOM 719 C CA . PRO A 1 92 ? 8.660 0.254 2.899 1.00 92.00 92 PRO A CA 1
ATOM 720 C C . PRO A 1 92 ? 9.364 1.602 2.720 1.00 92.00 92 PRO A C 1
ATOM 722 O O . PRO A 1 92 ? 10.592 1.679 2.669 1.00 92.00 92 PRO A O 1
ATOM 725 N N . LEU A 1 93 ? 8.573 2.670 2.659 1.00 93.81 93 LEU A N 1
ATOM 726 C CA . LEU A 1 93 ? 9.041 4.050 2.572 1.00 93.81 93 LEU A CA 1
ATOM 727 C C . LEU A 1 93 ? 8.394 4.905 3.652 1.00 93.81 93 LEU A C 1
ATOM 729 O O . LEU A 1 93 ? 7.212 4.761 3.975 1.00 93.81 93 LEU A O 1
ATOM 733 N N . SER A 1 94 ? 9.151 5.872 4.153 1.00 92.25 94 SER A N 1
ATOM 734 C CA . SER A 1 94 ? 8.595 6.916 5.000 1.00 92.25 94 SER A CA 1
ATOM 735 C C . SER A 1 94 ? 7.792 7.923 4.175 1.00 92.25 94 SER A C 1
ATOM 737 O O . SER A 1 94 ? 8.100 8.233 3.021 1.00 92.25 94 SER A O 1
ATOM 739 N N . ARG A 1 95 ? 6.789 8.528 4.815 1.00 90.62 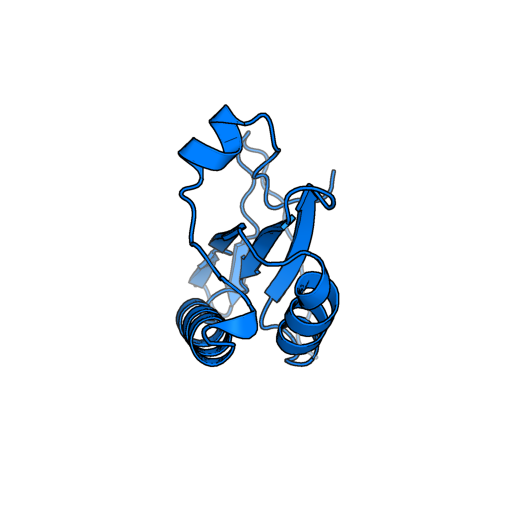95 ARG A N 1
ATOM 740 C CA . ARG A 1 95 ? 6.014 9.638 4.243 1.00 90.62 95 ARG A CA 1
ATOM 741 C C . ARG A 1 95 ? 6.915 10.765 3.719 1.00 90.62 95 ARG A C 1
ATOM 743 O O . ARG A 1 95 ? 6.681 11.275 2.628 1.00 90.62 95 ARG A O 1
ATOM 750 N N . ALA A 1 96 ? 7.962 11.117 4.466 1.00 90.81 96 ALA A N 1
ATOM 751 C CA . ALA A 1 96 ? 8.896 12.176 4.090 1.00 90.81 96 ALA A CA 1
ATOM 752 C C . ALA A 1 96 ? 9.680 11.856 2.805 1.00 90.81 96 ALA A C 1
ATOM 754 O O . ALA A 1 96 ? 9.989 12.766 2.038 1.00 90.81 96 ALA A O 1
ATOM 755 N N . GLU A 1 97 ? 10.014 10.588 2.552 1.00 94.00 97 GLU A N 1
ATOM 756 C CA . GLU A 1 97 ? 10.653 10.178 1.295 1.00 94.00 97 GLU A CA 1
ATOM 757 C C . GLU A 1 97 ? 9.697 10.335 0.115 1.00 94.00 97 GLU A C 1
ATOM 759 O O . GLU A 1 97 ? 10.081 10.904 -0.905 1.00 94.00 97 GLU A O 1
ATOM 764 N N . VAL A 1 98 ? 8.440 9.914 0.272 1.00 92.38 98 VAL A N 1
ATOM 765 C CA . VAL A 1 98 ? 7.414 10.035 -0.775 1.00 92.38 98 VAL A CA 1
ATOM 766 C C . VAL A 1 98 ? 7.087 11.497 -1.091 1.00 92.38 98 VAL A C 1
ATOM 768 O O . VAL A 1 98 ? 6.987 11.873 -2.259 1.00 92.38 98 VAL A O 1
ATOM 771 N N . GLU A 1 99 ? 6.998 12.350 -0.071 1.00 91.69 99 GLU A N 1
ATOM 772 C CA . GLU A 1 99 ? 6.766 13.790 -0.245 1.00 91.69 99 GLU A CA 1
ATOM 773 C C . GLU A 1 99 ? 7.929 14.477 -0.968 1.00 91.69 99 GLU A C 1
ATOM 775 O O . GLU A 1 99 ? 7.703 15.304 -1.851 1.00 91.69 99 GLU A O 1
ATOM 780 N N . LYS A 1 100 ? 9.180 14.095 -0.670 1.00 93.00 100 LYS A N 1
ATOM 781 C CA . LYS A 1 100 ? 10.365 14.590 -1.395 1.00 93.00 100 LYS A CA 1
ATOM 782 C C . LYS A 1 100 ? 10.363 14.198 -2.873 1.00 93.00 100 LYS A C 1
ATOM 784 O O . LYS A 1 100 ? 10.943 14.913 -3.684 1.00 93.00 100 LYS A O 1
ATOM 789 N N . MET A 1 101 ? 9.721 13.085 -3.227 1.00 92.75 101 MET A N 1
ATOM 790 C CA . MET A 1 101 ? 9.541 12.657 -4.618 1.00 92.75 101 MET A CA 1
ATOM 791 C C . MET A 1 101 ? 8.412 13.415 -5.337 1.00 92.75 101 MET A C 1
ATOM 793 O O . MET A 1 101 ? 8.241 13.237 -6.540 1.00 92.75 101 MET A O 1
ATOM 797 N N . GLY A 1 102 ? 7.663 14.271 -4.632 1.00 90.81 102 GLY A N 1
ATOM 798 C CA . GLY A 1 102 ? 6.597 15.099 -5.200 1.00 90.81 102 GLY A CA 1
ATOM 799 C C . GLY A 1 102 ? 5.227 14.420 -5.272 1.00 90.81 102 GLY A C 1
ATOM 800 O O . GLY A 1 102 ? 4.314 14.974 -5.884 1.00 90.81 102 GLY A O 1
ATOM 801 N N . PHE A 1 103 ? 5.053 13.247 -4.656 1.00 87.69 103 PHE A N 1
ATOM 802 C CA . PHE A 1 103 ? 3.757 12.571 -4.619 1.00 87.69 103 PHE A CA 1
ATOM 803 C C . PHE A 1 103 ? 2.909 13.045 -3.436 1.00 87.69 103 PHE A C 1
ATOM 805 O O . PHE A 1 103 ? 3.407 13.252 -2.328 1.00 87.69 103 PHE A O 1
ATOM 812 N N . SER A 1 104 ? 1.600 13.183 -3.664 1.00 82.50 104 SER A N 1
ATOM 813 C CA . SER A 1 104 ? 0.655 13.480 -2.588 1.00 82.50 104 SER A CA 1
ATOM 814 C C . SER A 1 104 ? 0.519 12.278 -1.657 1.00 82.50 104 SER A C 1
ATOM 816 O O . SER A 1 104 ? 0.219 11.168 -2.090 1.00 82.50 104 SER A O 1
ATOM 818 N N . THR A 1 105 ? 0.693 12.525 -0.363 1.00 82.00 105 THR A N 1
ATOM 819 C CA . THR A 1 105 ? 0.511 11.546 0.719 1.00 82.00 105 THR A CA 1
ATOM 820 C C . THR A 1 105 ? -0.811 11.767 1.464 1.00 82.00 105 THR A C 1
ATOM 822 O O . THR A 1 105 ? -1.026 11.246 2.565 1.00 82.00 105 THR A O 1
ATOM 825 N N . GLN A 1 106 ? -1.697 12.593 0.896 1.00 76.19 106 GLN A N 1
ATOM 826 C CA . GLN A 1 106 ? -2.984 12.923 1.492 1.00 76.19 106 GLN A CA 1
ATOM 827 C C . GLN A 1 106 ? -3.909 11.701 1.502 1.00 76.19 106 GLN A C 1
ATOM 829 O O . GLN A 1 106 ? -4.009 10.948 0.537 1.00 76.19 106 GLN A O 1
ATOM 834 N N . LEU A 1 107 ? -4.615 11.525 2.617 1.00 68.50 107 LEU A N 1
ATOM 835 C CA . LEU A 1 107 ? -5.522 10.399 2.845 1.00 68.50 107 LEU A CA 1
ATOM 836 C C . LEU A 1 107 ? -6.887 10.558 2.148 1.00 68.50 107 LEU A C 1
ATOM 838 O O . LEU A 1 107 ? -7.646 9.595 2.079 1.00 68.50 107 LEU A O 1
ATOM 842 N N . CYS A 1 108 ? -7.203 11.743 1.620 1.00 55.12 108 CYS A N 1
ATOM 843 C CA . CYS A 1 108 ? -8.452 12.025 0.914 1.00 55.12 108 CYS A CA 1
ATOM 844 C C . CYS A 1 108 ? -8.219 12.084 -0.603 1.00 55.12 108 CYS A C 1
ATOM 846 O O . CYS A 1 108 ? -7.266 12.719 -1.051 1.00 55.12 108 CYS A O 1
ATOM 848 N N . LEU A 1 109 ? -9.119 11.479 -1.385 1.00 46.12 109 LEU A N 1
ATOM 849 C CA . LEU A 1 109 ? -9.308 11.845 -2.791 1.00 46.12 109 LEU A CA 1
ATOM 850 C C . LEU A 1 109 ? -9.994 13.217 -2.800 1.00 46.12 109 LEU A C 1
ATOM 852 O O . LEU A 1 109 ? -11.048 13.369 -2.179 1.00 46.12 109 LEU A O 1
ATOM 856 N N . GLY A 1 110 ? -9.333 14.212 -3.392 1.00 38.28 110 GLY A N 1
ATOM 857 C CA . GLY A 1 110 ? -9.919 15.531 -3.642 1.00 38.28 110 GLY A CA 1
ATOM 858 C C . GLY A 1 110 ? -11.061 15.474 -4.643 1.00 38.28 110 GLY A C 1
ATOM 859 O O . GLY A 1 110 ? -11.058 14.543 -5.480 1.00 38.28 110 GLY A O 1
#

InterPro domains:
  IPR032587 Protein of unknown function DUF4911 [PF16256] (34-84)

Radius of gyration: 14.76 Å; Cα contacts (8 Å, |Δi|>4): 164; chains: 1; bounding box: 40×35×36 Å

Sequence (110 aa):
MSFWQIYGTGSKHRFFKVFIQGEVLETEALFFWMNRSEIGFFRFLLEAYEGMGAVTTLDRERGLVMVRVAPGCLALVEEVAAALGDGASLVPLSRAEVEKMGFSTQLCLG

Mean predicted aligned error: 9.56 Å

Secondary structure (DSSP, 8-state):
-PPP------SSS---EEEETTEEEEPEEEEEE--TTTHHHHHHHHHHSTTSEEEEEEETTTTEEEEEEPTT-HHHHHHHHHHTHHHH--EEE-HHHHHHTT----SS--

pLDDT: mean 76.29, std 20.4, range [29.91, 95.44]

Foldseek 3Di:
DDDFDFDFDDDPATFRFGDDPHDTFTKDKWKKFWDLVCLVVLQCVQVVPPQQWGKDQQDNVRRIIITTGGGPNVVVNVVSLVVVPPNTVIDTDDPVVCVVVVTDPHPDDD

Nearest PDB structures (foldseek):
  6g11-assembly1_A  TM=7.225E-01  e=1.621E-01  Oryza sativa Japonica Group
  7a8x-assembly2_E  TM=6.960E-01  e=2.186E-01  Oryza sativa Japonica Group
  6g11-assembly1_B  TM=6.717E-01  e=2.186E-01  Oryza sativa Japonica Group
  7qpx-assembly1_B  TM=6.294E-01  e=2.321E-01  Oryza sativa Japonica Group
  7a8w-assembly1_BBB  TM=6.839E-01  e=3.322E-01  Oryza sativa Japonica Group